Protein AF-E2BM91-F1 (afdb_monomer_lite)

Structure (mmCIF, N/CA/C/O backbone):
data_AF-E2BM91-F1
#
_entry.id   AF-E2BM91-F1
#
loop_
_atom_site.group_PDB
_atom_site.id
_atom_site.type_symbol
_atom_site.label_atom_id
_atom_site.label_alt_id
_atom_site.label_comp_id
_atom_site.label_asym_id
_atom_site.label_entity_id
_atom_site.label_seq_id
_atom_site.pdbx_PDB_ins_code
_atom_site.Cartn_x
_atom_site.Cartn_y
_atom_site.Cartn_z
_atom_site.occupancy
_atom_site.B_iso_or_equiv
_atom_site.auth_seq_id
_atom_site.auth_comp_id
_atom_site.auth_asym_id
_atom_site.auth_atom_id
_atom_site.pdbx_PDB_model_num
ATOM 1 N N . MET A 1 1 ? -5.664 12.773 -0.212 1.00 56.84 1 MET A N 1
ATOM 2 C CA . MET A 1 1 ? -4.993 11.962 0.830 1.00 56.84 1 MET A CA 1
ATOM 3 C C . MET A 1 1 ? -4.158 12.876 1.721 1.00 56.84 1 MET A C 1
ATOM 5 O O . MET A 1 1 ? -3.410 13.670 1.165 1.00 56.84 1 MET A O 1
ATOM 9 N N . LEU A 1 2 ? -4.306 12.805 3.053 1.00 63.72 2 LEU A N 1
ATOM 10 C CA . LEU A 1 2 ? -3.691 13.756 4.006 1.00 63.72 2 LEU A CA 1
ATOM 11 C C . LEU A 1 2 ? -2.263 13.369 4.455 1.00 63.72 2 LEU A C 1
ATOM 13 O O . LEU A 1 2 ? -1.564 14.173 5.066 1.00 63.72 2 LEU A O 1
ATOM 17 N N . GLU A 1 3 ? -1.799 12.149 4.163 1.00 72.06 3 GLU A N 1
ATOM 18 C CA . GLU A 1 3 ? -0.443 11.718 4.521 1.00 72.06 3 GLU A CA 1
ATOM 19 C C . GLU A 1 3 ? 0.613 12.423 3.664 1.00 72.06 3 GLU A C 1
ATOM 21 O O . GLU A 1 3 ? 0.646 12.302 2.439 1.00 72.06 3 GLU A O 1
ATOM 26 N N . THR A 1 4 ? 1.529 13.134 4.321 1.00 71.81 4 THR A N 1
ATOM 27 C CA . THR A 1 4 ? 2.629 13.845 3.653 1.00 71.81 4 THR A CA 1
ATOM 28 C C . THR A 1 4 ? 3.838 12.952 3.379 1.00 71.81 4 THR A C 1
ATOM 30 O O . THR A 1 4 ? 4.650 13.277 2.509 1.00 71.81 4 THR A O 1
ATOM 33 N N . ARG A 1 5 ? 3.944 11.817 4.085 1.00 75.38 5 ARG A N 1
ATOM 34 C CA . ARG A 1 5 ? 5.070 10.874 4.042 1.00 75.38 5 ARG A CA 1
ATOM 35 C C . ARG A 1 5 ? 4.839 9.757 3.021 1.00 75.38 5 ARG A C 1
ATOM 37 O O . ARG A 1 5 ? 3.710 9.417 2.695 1.00 75.38 5 ARG A O 1
ATOM 44 N N . ALA A 1 6 ? 5.923 9.156 2.536 1.00 76.25 6 ALA A N 1
ATOM 45 C CA . ALA A 1 6 ? 5.893 8.118 1.504 1.00 76.25 6 ALA A CA 1
ATOM 46 C C . ALA A 1 6 ? 5.775 6.689 2.073 1.00 76.25 6 ALA A C 1
ATOM 48 O O . ALA A 1 6 ? 6.494 5.795 1.645 1.00 76.25 6 ALA A O 1
ATOM 49 N N . GLY A 1 7 ? 4.964 6.491 3.117 1.00 71.31 7 GLY A N 1
ATOM 50 C CA . GLY A 1 7 ? 4.789 5.184 3.764 1.00 71.31 7 GLY A CA 1
ATOM 51 C C . GLY A 1 7 ? 6.010 4.627 4.519 1.00 71.31 7 GLY A C 1
ATOM 52 O O . GLY A 1 7 ? 5.940 3.548 5.094 1.00 71.31 7 GLY A O 1
ATOM 53 N N . SER A 1 8 ? 7.125 5.359 4.580 1.00 73.38 8 SER A N 1
ATOM 54 C CA . SER A 1 8 ? 8.339 4.951 5.307 1.00 73.38 8 SER A CA 1
ATOM 55 C C . SER A 1 8 ? 8.289 5.210 6.817 1.00 73.38 8 SER A C 1
ATOM 57 O O . SER A 1 8 ? 9.104 4.673 7.563 1.00 73.38 8 SER A O 1
ATOM 59 N N . HIS A 1 9 ? 7.354 6.040 7.276 1.00 78.06 9 HIS A N 1
ATOM 60 C CA . HIS A 1 9 ? 7.147 6.342 8.687 1.00 78.06 9 HIS A CA 1
ATOM 61 C C . HIS A 1 9 ? 5.659 6.425 8.988 1.00 78.06 9 HIS A C 1
ATOM 63 O O . HIS A 1 9 ? 4.890 6.907 8.154 1.00 78.06 9 HIS A O 1
ATOM 69 N N . MET A 1 10 ? 5.288 6.047 10.210 1.00 81.25 10 MET A N 1
ATOM 70 C CA . MET A 1 10 ? 3.925 6.207 10.699 1.00 81.25 10 MET A CA 1
ATOM 71 C C . MET A 1 10 ? 3.500 7.690 10.641 1.00 81.25 10 MET A C 1
ATOM 73 O O . MET A 1 10 ? 4.335 8.573 10.908 1.00 81.25 10 MET A O 1
ATOM 77 N N . PRO A 1 11 ? 2.237 7.989 10.282 1.00 83.06 11 PRO A N 1
ATOM 78 C CA . PRO A 1 11 ? 1.682 9.333 10.408 1.00 83.06 11 PRO A CA 1
ATOM 79 C C . PRO A 1 11 ? 1.698 9.809 11.867 1.00 83.06 11 PRO A C 1
ATOM 81 O O . PRO A 1 11 ? 1.703 8.998 12.794 1.00 83.06 11 PRO A O 1
ATOM 84 N N . THR A 1 12 ? 1.721 11.126 12.083 1.00 86.69 12 THR A N 1
ATOM 85 C CA . THR A 1 12 ? 1.626 11.683 13.442 1.00 86.69 12 THR A CA 1
ATOM 86 C C . THR A 1 12 ? 0.219 11.495 14.006 1.00 86.69 12 THR A C 1
ATOM 88 O O . THR A 1 12 ? -0.729 11.240 13.259 1.00 86.69 12 THR A O 1
ATOM 91 N N . ARG A 1 13 ? 0.061 11.633 15.328 1.00 87.00 13 ARG A N 1
ATOM 92 C CA . ARG A 1 13 ? -1.247 11.490 15.988 1.00 87.00 13 ARG A CA 1
ATOM 93 C C . ARG A 1 13 ? -2.271 12.495 15.458 1.00 87.00 13 ARG A C 1
ATOM 95 O O . ARG A 1 13 ? -3.439 12.150 15.325 1.00 87.00 13 ARG A O 1
ATOM 102 N N . GLU A 1 14 ? -1.834 13.698 15.104 1.00 88.44 14 GLU A N 1
ATOM 103 C CA . GLU A 1 14 ? -2.679 14.749 14.535 1.00 88.44 14 GLU A CA 1
ATOM 104 C C . GLU A 1 14 ? -3.201 14.345 13.154 1.00 88.44 14 GLU A C 1
ATOM 106 O O . GLU A 1 14 ? -4.401 14.440 12.906 1.00 88.44 14 GLU A O 1
ATOM 111 N N . ILE 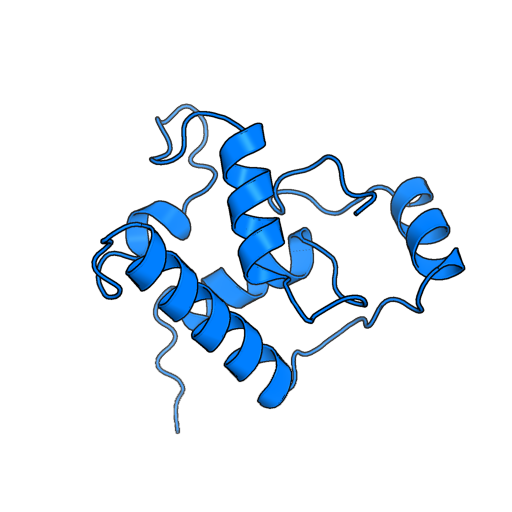A 1 15 ? -2.328 13.818 12.284 1.00 86.00 15 ILE A N 1
ATOM 112 C CA . ILE A 1 15 ? -2.725 13.315 10.959 1.00 86.00 15 ILE A CA 1
ATOM 113 C C . ILE A 1 15 ? -3.673 12.122 11.111 1.00 86.00 15 ILE A C 1
ATOM 115 O O . ILE A 1 15 ? -4.686 12.063 10.423 1.00 86.00 15 ILE A O 1
ATOM 119 N N . ILE A 1 16 ? -3.387 11.195 12.032 1.00 86.88 16 ILE A N 1
ATOM 120 C CA . ILE A 1 16 ? -4.268 10.054 12.332 1.00 86.88 16 ILE A CA 1
ATOM 121 C C . ILE A 1 16 ? -5.658 10.547 12.740 1.00 86.88 16 ILE A C 1
ATOM 123 O O . ILE A 1 16 ? -6.647 10.081 12.185 1.00 86.88 16 ILE A O 1
ATOM 127 N N . LYS A 1 17 ? -5.737 11.530 13.645 1.00 88.44 17 LYS A N 1
ATOM 128 C CA . LYS A 1 17 ? -7.009 12.106 14.096 1.00 88.44 17 LYS A CA 1
ATOM 129 C C . LYS A 1 17 ? -7.781 12.762 12.948 1.00 88.44 17 LYS A C 1
ATOM 131 O O . LYS A 1 17 ? -8.987 12.574 12.850 1.00 88.44 17 LYS A O 1
ATOM 136 N N . GLN A 1 18 ? -7.102 13.500 12.069 1.00 87.81 18 GLN A N 1
ATOM 137 C CA . GLN A 1 18 ? -7.725 14.095 10.879 1.00 87.81 18 GLN A CA 1
ATOM 138 C C . GLN A 1 18 ? -8.223 13.033 9.889 1.00 87.81 18 GLN A C 1
ATOM 140 O O . GLN A 1 18 ? -9.281 13.199 9.293 1.00 87.81 18 GLN A O 1
ATOM 145 N N . PHE A 1 19 ? -7.494 11.927 9.726 1.00 84.94 19 PHE A N 1
ATOM 146 C CA . PHE A 1 19 ? -7.959 10.797 8.922 1.00 84.94 19 PHE A CA 1
ATOM 147 C C . PHE A 1 19 ? -9.197 10.139 9.524 1.00 84.94 19 PHE A C 1
ATOM 149 O O . PHE A 1 19 ? -10.168 9.925 8.806 1.00 84.94 19 PHE A O 1
ATOM 156 N N . GLU A 1 20 ? -9.176 9.859 10.830 1.00 88.62 20 GLU A N 1
ATOM 157 C CA . GLU A 1 20 ? -10.286 9.216 11.542 1.00 88.62 20 GLU A CA 1
ATOM 158 C C . GLU A 1 20 ? -11.571 10.069 11.526 1.00 88.62 20 GLU A C 1
ATOM 160 O O . GLU A 1 20 ? -12.660 9.512 11.630 1.00 88.62 20 GLU A O 1
ATOM 165 N N . GLN A 1 21 ? -11.474 11.391 11.320 1.00 90.00 21 GLN A N 1
ATOM 166 C CA . GLN A 1 21 ? -12.634 12.267 11.081 1.00 90.00 21 GLN A CA 1
ATOM 167 C C . GLN A 1 21 ? -13.305 12.051 9.716 1.00 90.00 21 GLN A C 1
ATOM 169 O O . GLN A 1 21 ? -14.477 12.381 9.562 1.00 90.00 21 GLN A O 1
ATOM 174 N N . ILE A 1 22 ? -12.575 11.533 8.725 1.00 88.44 22 ILE A N 1
ATOM 175 C CA . ILE A 1 22 ? -13.081 11.285 7.367 1.00 88.44 22 ILE A CA 1
ATOM 176 C C . ILE A 1 22 ? -13.516 9.826 7.228 1.00 88.44 22 ILE A C 1
ATOM 178 O O . ILE A 1 22 ? -14.586 9.537 6.700 1.00 88.44 22 ILE A O 1
ATOM 182 N N . VAL A 1 23 ? -12.669 8.900 7.682 1.00 87.56 23 VAL A N 1
ATOM 183 C CA . VAL A 1 23 ? -12.900 7.459 7.597 1.00 87.56 23 VAL A CA 1
ATOM 184 C C . VAL A 1 23 ? -12.268 6.756 8.802 1.00 87.56 23 VAL A C 1
ATOM 186 O O . VAL A 1 23 ? -11.100 7.009 9.108 1.00 87.56 23 VAL A O 1
ATOM 189 N N . PRO A 1 24 ? -12.981 5.840 9.484 1.00 89.75 24 PRO A N 1
ATOM 190 C CA . PRO A 1 24 ? -12.397 5.072 10.577 1.00 89.75 24 PRO A CA 1
ATOM 191 C C . PRO A 1 24 ? -11.196 4.258 10.089 1.00 89.75 24 PRO A C 1
ATOM 193 O O . PRO A 1 24 ? -11.331 3.411 9.204 1.00 89.75 24 PRO A O 1
ATOM 196 N N . LEU A 1 25 ? -10.015 4.499 10.662 1.00 89.56 25 LEU A N 1
ATOM 197 C CA . LEU A 1 25 ? -8.806 3.781 10.267 1.00 89.56 25 LEU A CA 1
ATOM 198 C C . LEU A 1 25 ? -8.859 2.325 10.731 1.00 89.56 25 LEU A C 1
ATOM 200 O O . LEU A 1 25 ? -8.997 2.034 11.923 1.00 89.56 25 LEU A O 1
ATOM 204 N N . LYS A 1 26 ? -8.659 1.398 9.793 1.00 89.12 26 LYS A N 1
ATOM 205 C CA . LYS A 1 26 ? -8.574 -0.030 10.090 1.00 89.12 26 LYS A CA 1
ATOM 206 C C . LYS A 1 26 ? -7.180 -0.357 10.621 1.00 89.12 26 LYS A C 1
ATOM 208 O O . LYS A 1 26 ? -6.168 -0.234 9.923 1.00 89.12 26 LYS A O 1
ATOM 213 N N . LYS A 1 27 ? -7.131 -0.786 11.880 1.00 85.75 27 LYS A N 1
ATOM 214 C CA . LYS A 1 27 ? -5.915 -1.225 12.580 1.00 85.75 27 LYS A CA 1
ATOM 215 C C . LYS A 1 27 ? -5.827 -2.754 12.531 1.00 85.75 27 LYS A C 1
ATOM 217 O O . LYS A 1 27 ? -6.843 -3.43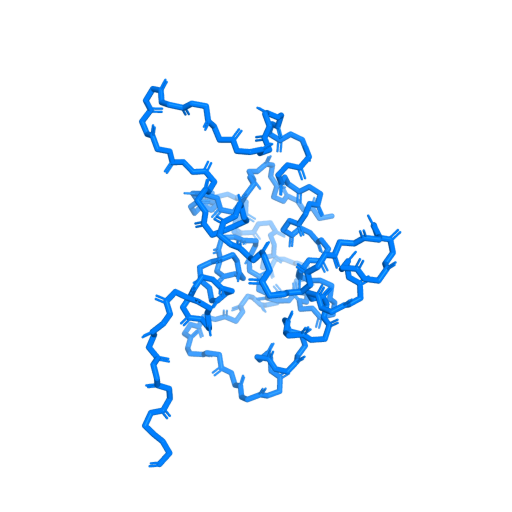2 12.421 1.00 85.75 27 LYS A O 1
ATOM 222 N N . GLY A 1 28 ? -4.614 -3.296 12.608 1.00 86.00 28 GLY A N 1
ATOM 223 C CA . GLY A 1 28 ? -4.391 -4.746 12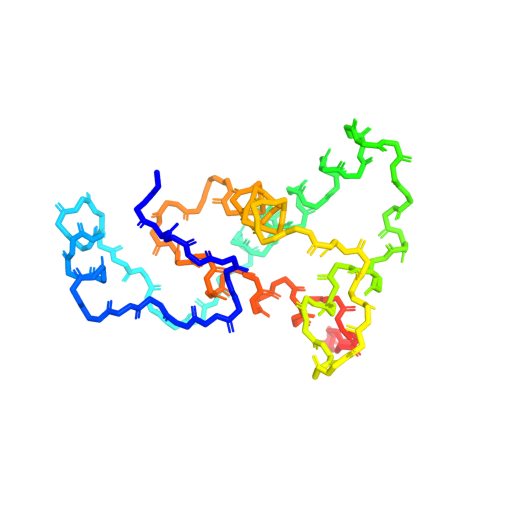.637 1.00 86.00 28 GLY A CA 1
ATOM 224 C C . GLY A 1 28 ? -4.275 -5.405 11.260 1.00 86.00 28 GLY A C 1
ATOM 225 O O . GLY A 1 28 ? -3.917 -4.751 10.277 1.00 86.00 28 GLY A O 1
ATOM 226 N N . VAL A 1 29 ? -4.528 -6.716 11.229 1.00 89.56 29 VAL A N 1
ATOM 227 C CA . VAL A 1 29 ? -4.204 -7.634 10.123 1.00 89.56 29 VAL A CA 1
ATOM 228 C C . VAL A 1 29 ? -4.909 -7.239 8.820 1.00 89.56 29 VAL A C 1
ATOM 230 O O . VAL A 1 29 ? -6.017 -6.700 8.839 1.00 89.56 29 VAL A O 1
ATOM 233 N N . TYR A 1 30 ? -4.232 -7.468 7.696 1.00 93.19 30 TYR A N 1
ATOM 234 C CA . TYR A 1 30 ? -4.786 -7.320 6.351 1.00 93.19 30 TYR A CA 1
ATOM 235 C C . TYR A 1 30 ? -5.582 -8.569 5.983 1.00 93.19 30 TYR A C 1
ATOM 237 O O . TYR A 1 30 ? -5.102 -9.681 6.203 1.00 93.19 30 TYR A O 1
ATOM 245 N N . SER A 1 31 ? -6.790 -8.385 5.456 1.00 94.00 31 SER A N 1
ATOM 246 C CA . SER A 1 31 ? -7.559 -9.498 4.903 1.00 94.00 31 SER A CA 1
ATOM 247 C C . SER A 1 31 ? -7.009 -9.924 3.541 1.00 94.00 31 SER A C 1
ATOM 249 O O . SER A 1 31 ? -6.229 -9.200 2.916 1.00 94.00 31 SER A O 1
ATOM 251 N N . VAL A 1 32 ? -7.428 -11.102 3.080 1.00 94.38 32 VAL A N 1
ATOM 252 C CA . VAL A 1 32 ? -7.041 -11.633 1.766 1.00 94.38 32 VAL A CA 1
ATOM 253 C C . VAL A 1 32 ? -7.467 -10.673 0.654 1.00 94.38 32 VAL A C 1
ATOM 255 O O . VAL A 1 32 ? -6.694 -10.402 -0.256 1.00 94.38 32 VAL A O 1
ATOM 258 N N . GLU A 1 33 ? -8.645 -10.065 0.775 1.00 95.81 33 GLU A N 1
ATOM 259 C CA . GLU A 1 33 ? -9.161 -9.099 -0.197 1.00 95.81 33 GLU A CA 1
ATOM 260 C C . GLU A 1 33 ? -8.297 -7.829 -0.245 1.00 95.81 33 GLU A C 1
ATOM 262 O O . GLU A 1 33 ? -8.041 -7.286 -1.319 1.00 95.81 33 GLU A O 1
ATOM 267 N N . GLU A 1 34 ? -7.808 -7.354 0.908 1.00 96.00 34 GLU A N 1
ATOM 268 C CA . GLU A 1 34 ? -6.901 -6.201 0.958 1.00 96.00 34 GLU A CA 1
ATOM 269 C C . GLU A 1 34 ? -5.547 -6.527 0.311 1.00 96.00 34 GLU A C 1
ATOM 271 O O . GLU A 1 34 ? -4.979 -5.687 -0.391 1.00 96.00 34 GLU A O 1
ATOM 276 N N . ASP A 1 35 ? -5.043 -7.748 0.497 1.00 95.88 35 ASP A N 1
ATOM 277 C CA . ASP A 1 35 ? -3.826 -8.207 -0.174 1.00 95.88 35 ASP A CA 1
ATOM 278 C C . ASP A 1 35 ? -4.012 -8.296 -1.687 1.00 95.88 35 ASP A C 1
ATOM 280 O O . ASP A 1 35 ? -3.156 -7.833 -2.443 1.00 95.88 35 ASP A O 1
ATOM 284 N N . GLU A 1 36 ? -5.140 -8.844 -2.139 1.00 96.38 36 GLU A N 1
ATOM 285 C CA . GLU A 1 36 ? -5.484 -8.918 -3.557 1.00 96.38 36 GLU A CA 1
ATOM 286 C C . GLU A 1 36 ? -5.558 -7.531 -4.197 1.00 96.38 36 GLU A C 1
ATOM 288 O O . GLU A 1 36 ? -5.097 -7.360 -5.329 1.00 96.38 36 GLU A O 1
ATOM 293 N N . ILE A 1 37 ? -6.074 -6.526 -3.480 1.00 97.62 37 ILE A N 1
ATOM 294 C CA . ILE A 1 37 ? -6.066 -5.130 -3.936 1.00 97.62 37 ILE A CA 1
ATOM 295 C C . ILE A 1 37 ? -4.627 -4.628 -4.104 1.00 97.62 37 ILE A C 1
ATOM 297 O O . ILE A 1 37 ? -4.288 -4.109 -5.169 1.00 97.62 37 ILE A O 1
ATOM 301 N N . ILE A 1 38 ? -3.748 -4.832 -3.116 1.00 96.56 38 ILE A N 1
ATOM 302 C CA . ILE A 1 38 ? -2.337 -4.409 -3.205 1.00 96.56 38 ILE A CA 1
ATOM 303 C C . ILE A 1 38 ? -1.628 -5.101 -4.377 1.00 96.56 38 ILE A C 1
ATOM 305 O O . ILE A 1 38 ? -0.902 -4.453 -5.135 1.00 96.56 38 ILE A O 1
ATOM 309 N N . VAL A 1 39 ? -1.844 -6.407 -4.556 1.00 96.25 39 VAL A N 1
ATOM 310 C CA . VAL A 1 39 ? -1.263 -7.184 -5.662 1.00 96.25 39 VAL A CA 1
ATOM 311 C C . VAL A 1 39 ? -1.775 -6.676 -7.008 1.00 96.25 39 VAL A C 1
ATOM 313 O O . VAL A 1 39 ? -0.981 -6.447 -7.920 1.00 96.25 39 VAL A O 1
ATOM 316 N N . ARG A 1 40 ? -3.085 -6.443 -7.136 1.00 97.56 40 ARG A N 1
ATOM 317 C CA . ARG A 1 40 ? -3.701 -5.891 -8.351 1.00 97.56 40 ARG A CA 1
ATOM 318 C C . ARG A 1 40 ? -3.147 -4.506 -8.678 1.00 97.56 40 ARG A C 1
ATOM 320 O O . ARG A 1 40 ? -2.827 -4.238 -9.836 1.00 97.56 40 ARG A O 1
ATOM 327 N N . ASN A 1 41 ? -2.986 -3.651 -7.673 1.00 97.62 41 ASN A N 1
ATOM 328 C CA . ASN A 1 41 ? -2.432 -2.312 -7.846 1.00 97.62 41 ASN A CA 1
ATOM 329 C C . ASN A 1 41 ? -0.956 -2.361 -8.261 1.00 97.62 41 ASN A C 1
ATOM 331 O O . ASN A 1 41 ? -0.564 -1.619 -9.157 1.00 97.62 41 ASN A O 1
ATOM 335 N N . TRP A 1 42 ? -0.147 -3.268 -7.703 1.00 96.19 42 TRP A N 1
ATOM 336 C CA . TRP A 1 42 ? 1.229 -3.486 -8.171 1.00 96.19 42 TRP A CA 1
ATOM 337 C C . TRP A 1 42 ? 1.274 -3.907 -9.645 1.00 96.19 42 TRP A C 1
ATOM 339 O O . TRP A 1 42 ? 1.960 -3.273 -10.441 1.00 96.19 42 TRP A O 1
ATOM 349 N N . LYS A 1 43 ? 0.472 -4.903 -10.040 1.00 96.19 43 LYS A N 1
ATOM 350 C CA . LYS A 1 43 ? 0.377 -5.356 -11.439 1.00 96.19 43 LYS A CA 1
ATOM 351 C C . LYS A 1 43 ? -0.016 -4.230 -12.388 1.00 96.19 43 LYS A C 1
ATOM 353 O O . LYS A 1 43 ? 0.592 -4.048 -13.441 1.00 96.19 43 LYS A O 1
ATOM 358 N N . LYS A 1 44 ? -1.012 -3.433 -11.994 1.00 97.44 44 LYS A N 1
ATOM 359 C CA . LYS A 1 44 ? -1.467 -2.275 -12.768 1.00 97.44 44 LYS A CA 1
ATOM 360 C C . LYS A 1 44 ? -0.377 -1.210 -12.883 1.00 97.44 44 LYS A C 1
ATOM 362 O O . LYS A 1 44 ? -0.188 -0.670 -13.967 1.00 97.44 44 LYS A O 1
ATOM 367 N N . PHE A 1 45 ? 0.350 -0.930 -11.801 1.00 95.75 45 PHE A N 1
ATOM 368 C CA . PHE A 1 45 ? 1.503 -0.033 -11.827 1.00 95.75 45 PHE A CA 1
ATOM 369 C C . PHE A 1 45 ? 2.550 -0.532 -12.830 1.00 95.75 45 PHE A C 1
ATOM 371 O O . PHE A 1 45 ? 2.986 0.230 -13.690 1.00 95.75 45 PHE A O 1
ATOM 378 N N . CYS A 1 46 ? 2.894 -1.820 -12.781 1.00 95.31 46 CYS A N 1
ATOM 379 C CA . CYS A 1 46 ? 3.856 -2.411 -13.703 1.00 95.31 46 CYS A CA 1
ATOM 380 C C . CYS A 1 46 ? 3.431 -2.270 -15.165 1.00 95.31 46 CYS A C 1
ATOM 382 O O . CYS A 1 46 ? 4.208 -1.791 -15.985 1.00 95.31 46 CYS A O 1
ATOM 384 N N . MET A 1 47 ? 2.174 -2.590 -15.471 1.00 96.81 47 MET A N 1
ATOM 385 C CA . MET A 1 47 ? 1.613 -2.439 -16.812 1.00 96.81 47 MET A CA 1
ATOM 386 C C . MET A 1 47 ? 1.671 -0.985 -17.307 1.00 96.81 47 MET A C 1
ATOM 388 O O . MET A 1 47 ? 2.113 -0.734 -18.424 1.00 96.81 47 MET A O 1
ATOM 392 N N . LEU A 1 48 ? 1.258 -0.017 -16.481 1.00 96.62 48 LEU A N 1
ATOM 393 C CA . LEU A 1 48 ? 1.221 1.400 -16.868 1.00 96.62 48 LEU A CA 1
A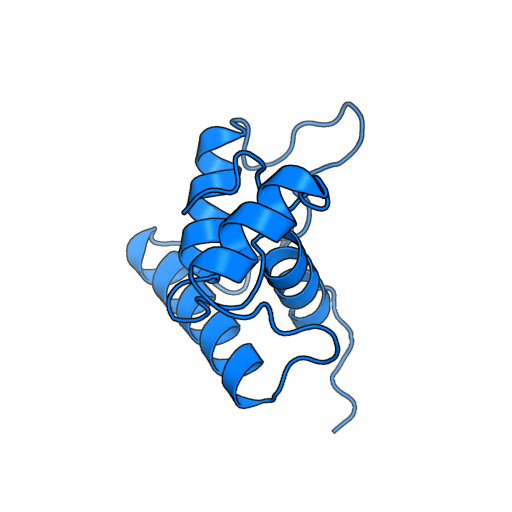TOM 394 C C . LEU A 1 48 ? 2.612 2.006 -17.079 1.00 96.62 48 LEU A C 1
ATOM 396 O O . LEU A 1 48 ? 2.764 2.925 -17.880 1.00 96.62 48 LEU A O 1
ATOM 400 N N . HIS A 1 49 ? 3.616 1.509 -16.359 1.00 92.81 49 HIS A N 1
ATOM 401 C CA . HIS A 1 49 ? 4.986 2.012 -16.425 1.00 92.81 49 HIS A CA 1
ATOM 402 C C . HIS A 1 49 ? 5.917 1.136 -17.276 1.00 92.81 49 HIS A C 1
ATOM 404 O O . HIS A 1 49 ? 7.126 1.365 -17.259 1.00 92.81 49 HIS A O 1
ATOM 410 N N . ASN A 1 50 ? 5.373 0.155 -18.013 1.00 94.75 50 ASN A N 1
ATOM 411 C CA . ASN A 1 50 ? 6.132 -0.840 -18.780 1.00 94.75 50 ASN A CA 1
ATOM 412 C C . ASN A 1 50 ? 7.271 -1.469 -17.952 1.00 94.75 50 ASN A C 1
ATOM 414 O O . ASN A 1 50 ? 8.426 -1.538 -18.372 1.00 94.75 50 ASN A O 1
ATOM 418 N N . TRP A 1 51 ? 6.940 -1.848 -16.720 1.00 92.56 51 TRP A N 1
ATOM 419 C CA . TRP A 1 51 ? 7.871 -2.381 -15.739 1.00 92.56 51 TRP A CA 1
ATOM 420 C C . TRP A 1 51 ? 7.688 -3.890 -15.591 1.00 92.56 51 TRP A C 1
ATOM 422 O O . TRP A 1 51 ? 6.564 -4.386 -15.547 1.00 92.56 51 TRP A O 1
ATOM 432 N N . ASP A 1 52 ? 8.791 -4.619 -15.450 1.00 92.06 52 ASP A N 1
ATOM 433 C CA . ASP A 1 52 ? 8.770 -6.053 -15.161 1.00 92.06 52 ASP A CA 1
ATOM 434 C C . ASP A 1 52 ? 8.269 -6.313 -13.728 1.00 92.06 52 ASP A C 1
ATOM 436 O O . ASP A 1 52 ? 8.930 -5.959 -12.747 1.00 92.06 52 ASP A O 1
ATOM 440 N N . GLU A 1 53 ? 7.106 -6.959 -13.602 1.00 90.31 53 GLU A N 1
ATOM 441 C CA . GLU A 1 53 ? 6.468 -7.300 -12.321 1.00 90.31 53 GLU A CA 1
ATOM 442 C C . GLU A 1 53 ? 7.389 -8.111 -11.394 1.00 90.31 53 GLU A C 1
ATOM 444 O O . GLU A 1 53 ? 7.332 -7.971 -10.166 1.00 90.31 53 GLU A O 1
ATOM 449 N N . THR A 1 54 ? 8.272 -8.938 -11.964 1.00 88.62 54 THR A N 1
ATOM 450 C CA . THR A 1 54 ? 9.212 -9.760 -11.194 1.00 88.62 54 THR A CA 1
ATOM 451 C C . THR A 1 54 ? 10.339 -8.915 -10.592 1.00 88.62 54 THR A C 1
ATOM 453 O O . THR A 1 54 ? 10.850 -9.222 -9.506 1.00 88.62 54 THR A O 1
ATOM 456 N N . ASN A 1 55 ? 10.660 -7.777 -11.217 1.00 88.38 55 ASN A N 1
ATOM 457 C CA . ASN A 1 55 ? 11.666 -6.826 -10.761 1.00 88.38 55 ASN A CA 1
ATOM 458 C C . ASN A 1 55 ? 11.112 -5.868 -9.693 1.00 88.38 55 ASN A C 1
ATOM 460 O O . ASN A 1 55 ? 11.082 -4.646 -9.838 1.00 88.38 55 ASN A O 1
ATOM 464 N N . ARG A 1 56 ? 10.676 -6.438 -8.571 1.00 88.19 56 ARG A N 1
ATOM 465 C CA . ARG A 1 56 ? 10.090 -5.705 -7.437 1.00 88.19 56 ARG A CA 1
ATOM 466 C C . ARG A 1 56 ? 11.110 -5.152 -6.443 1.00 88.19 56 ARG A C 1
ATOM 468 O O . ARG A 1 56 ? 10.794 -4.227 -5.697 1.00 88.19 56 ARG A O 1
ATOM 475 N N . LYS A 1 57 ? 12.343 -5.682 -6.430 1.00 85.62 57 LYS A N 1
ATOM 476 C CA . LYS A 1 57 ? 13.416 -5.283 -5.489 1.00 85.62 57 LYS A CA 1
ATOM 477 C C . LYS A 1 57 ? 13.582 -3.759 -5.372 1.00 85.62 57 LYS A C 1
ATOM 479 O O . LYS A 1 57 ? 13.729 -3.282 -4.245 1.00 85.62 57 LYS A O 1
ATOM 484 N N . PRO A 1 58 ? 13.482 -2.977 -6.467 1.00 85.38 58 PRO A N 1
ATOM 485 C CA . PRO A 1 58 ? 13.593 -1.526 -6.399 1.00 85.38 58 PRO A CA 1
ATOM 486 C C . PRO A 1 58 ? 12.557 -0.817 -5.529 1.00 85.38 58 PRO A C 1
ATOM 488 O O . PRO A 1 58 ? 12.859 0.233 -4.959 1.00 85.38 58 PRO A O 1
ATOM 491 N N . PHE A 1 59 ? 11.372 -1.409 -5.398 1.00 88.31 59 PHE A N 1
ATOM 492 C CA . PHE A 1 59 ? 10.228 -0.852 -4.683 1.00 88.31 59 PHE A CA 1
ATOM 493 C C . PHE A 1 59 ? 10.100 -1.390 -3.257 1.00 88.31 59 PHE A C 1
ATOM 495 O O . PHE A 1 59 ? 9.408 -0.787 -2.445 1.00 88.31 59 PHE A O 1
ATOM 502 N N . LEU A 1 60 ? 10.796 -2.481 -2.916 1.00 87.12 60 LEU A N 1
ATOM 503 C CA . LEU A 1 60 ? 10.830 -3.017 -1.548 1.00 87.12 60 LEU A CA 1
ATOM 504 C C . LEU A 1 60 ? 11.744 -2.201 -0.623 1.00 87.12 60 LEU A C 1
ATOM 506 O O . LEU A 1 60 ? 11.566 -2.192 0.595 1.00 87.12 60 LEU A O 1
ATOM 510 N N . GLN A 1 61 ? 12.711 -1.479 -1.194 1.00 77.19 61 GLN A N 1
ATOM 511 C CA . GLN A 1 61 ? 13.738 -0.752 -0.450 1.00 77.19 61 GLN A CA 1
ATOM 512 C C . GLN A 1 61 ? 13.634 0.764 -0.666 1.00 77.19 61 GLN A C 1
ATOM 514 O O . GLN A 1 61 ? 14.479 1.394 -1.301 1.00 77.19 61 GLN A O 1
ATOM 519 N N . MET A 1 62 ? 12.614 1.387 -0.071 1.00 69.50 62 MET A N 1
ATOM 520 C CA . MET A 1 62 ? 12.467 2.850 -0.052 1.00 69.50 62 MET A CA 1
ATOM 521 C C . MET A 1 62 ? 13.432 3.583 0.892 1.00 69.50 62 MET A C 1
ATOM 523 O O . MET A 1 62 ? 13.422 4.817 0.930 1.00 69.50 62 MET A O 1
ATOM 527 N N . ARG A 1 63 ? 14.259 2.865 1.664 1.00 62.94 63 ARG A N 1
ATOM 528 C CA . ARG A 1 63 ? 15.300 3.433 2.533 1.00 62.94 63 ARG A CA 1
ATOM 529 C C . ARG A 1 63 ? 16.444 2.437 2.716 1.00 62.94 63 ARG A C 1
ATOM 531 O O . ARG A 1 63 ? 16.222 1.345 3.223 1.00 62.94 63 ARG A O 1
ATOM 538 N N . ILE A 1 64 ? 17.669 2.857 2.413 1.00 54.41 64 ILE A N 1
ATOM 539 C CA . ILE A 1 64 ? 18.890 2.161 2.835 1.00 54.41 64 ILE A CA 1
ATOM 540 C C . ILE A 1 64 ? 19.866 3.216 3.368 1.00 54.41 64 ILE A C 1
ATOM 542 O O . ILE A 1 64 ? 20.789 3.593 2.665 1.00 54.41 64 ILE A O 1
ATOM 546 N N . GLY A 1 65 ? 19.659 3.752 4.576 1.00 59.34 65 GLY A N 1
ATOM 547 C CA . GLY A 1 65 ? 20.581 4.744 5.169 1.00 59.34 65 GLY A CA 1
ATOM 548 C C . GLY A 1 65 ? 21.010 5.851 4.184 1.00 59.34 65 GLY A C 1
ATOM 549 O O . GLY A 1 65 ? 20.151 6.522 3.619 1.00 59.34 65 GLY A O 1
ATOM 550 N N . ASN A 1 66 ? 22.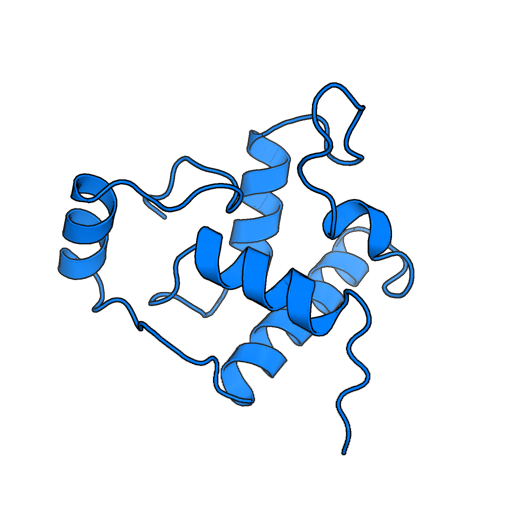322 5.970 3.935 1.00 53.38 66 ASN A N 1
ATOM 551 C CA . ASN A 1 66 ? 22.930 6.913 2.978 1.00 53.38 66 ASN A CA 1
ATOM 552 C C . ASN A 1 66 ? 23.011 6.401 1.520 1.00 53.38 66 ASN A C 1
ATOM 554 O O . ASN A 1 66 ? 23.627 7.051 0.679 1.00 53.38 66 ASN A O 1
ATOM 558 N N . LYS A 1 67 ? 22.449 5.233 1.189 1.00 55.38 67 LYS A N 1
ATOM 559 C CA . LYS A 1 67 ? 22.501 4.667 -0.168 1.00 55.38 67 LYS A CA 1
ATOM 560 C C . LYS A 1 67 ? 21.350 5.164 -1.043 1.00 55.38 67 LYS A C 1
ATOM 562 O O . LYS A 1 67 ? 20.221 5.367 -0.595 1.00 55.38 67 LYS A O 1
ATOM 567 N N . ILE A 1 68 ? 21.669 5.294 -2.328 1.00 54.53 68 ILE A N 1
ATOM 568 C CA . ILE A 1 68 ? 20.749 5.626 -3.414 1.00 54.53 68 ILE A CA 1
ATOM 569 C C . ILE A 1 68 ? 19.641 4.569 -3.456 1.00 54.53 68 ILE A C 1
ATOM 571 O O . ILE A 1 68 ? 19.877 3.398 -3.735 1.00 54.53 68 ILE A O 1
ATOM 575 N N . THR A 1 69 ? 18.417 4.987 -3.160 1.00 64.44 69 THR A N 1
ATOM 576 C CA . THR A 1 69 ? 17.208 4.208 -3.444 1.00 64.44 69 THR A CA 1
ATOM 577 C C . THR A 1 69 ? 16.873 4.328 -4.926 1.00 64.44 69 THR A C 1
ATOM 579 O O . THR A 1 69 ? 17.062 5.406 -5.493 1.00 64.44 69 THR A O 1
ATOM 582 N N . ASN A 1 70 ? 16.248 3.314 -5.517 1.00 67.12 70 ASN A N 1
ATOM 583 C CA . ASN A 1 70 ? 15.847 3.367 -6.927 1.00 67.12 70 ASN A CA 1
ATOM 584 C C . ASN A 1 70 ? 14.857 4.503 -7.240 1.00 67.12 70 ASN A C 1
ATOM 586 O O . ASN A 1 70 ? 14.925 5.104 -8.305 1.00 67.12 70 ASN A O 1
ATOM 590 N N . ILE A 1 71 ? 13.996 4.875 -6.285 1.00 77.06 71 ILE A N 1
ATOM 591 C CA . ILE A 1 71 ? 13.140 6.061 -6.405 1.00 77.06 71 ILE A CA 1
ATOM 592 C C . ILE A 1 71 ? 13.780 7.220 -5.641 1.00 77.06 71 ILE A C 1
ATOM 594 O O . ILE A 1 71 ? 13.668 7.313 -4.416 1.00 77.06 71 ILE A O 1
ATOM 598 N N . ARG A 1 72 ? 14.459 8.117 -6.358 1.00 73.00 72 ARG A N 1
ATOM 599 C CA . ARG A 1 72 ? 15.243 9.209 -5.757 1.00 73.00 72 ARG A CA 1
ATOM 600 C C . ARG A 1 72 ? 14.392 10.220 -4.980 1.00 73.00 72 ARG A C 1
ATOM 602 O O . ARG A 1 72 ? 14.803 10.663 -3.911 1.00 73.00 72 ARG A O 1
ATOM 609 N N . HIS A 1 73 ? 13.214 10.572 -5.491 1.00 81.56 73 HIS A N 1
ATOM 610 C CA . HIS A 1 73 ? 12.399 11.659 -4.945 1.00 81.56 73 HIS A CA 1
ATOM 611 C C . HIS A 1 73 ? 11.307 11.149 -4.001 1.00 81.56 73 HIS A C 1
ATOM 613 O O . HIS A 1 73 ? 10.550 10.238 -4.334 1.00 81.56 73 HIS A O 1
ATOM 619 N N . ILE A 1 74 ? 11.177 11.785 -2.832 1.00 80.69 74 ILE A N 1
ATOM 620 C CA . ILE A 1 74 ? 10.139 11.449 -1.844 1.00 80.69 74 ILE A CA 1
ATOM 621 C C . ILE A 1 74 ? 8.718 11.633 -2.397 1.00 80.69 74 ILE A C 1
ATOM 623 O O . ILE A 1 74 ? 7.822 10.873 -2.035 1.00 80.69 74 ILE A O 1
ATOM 627 N N . SER A 1 75 ? 8.517 12.593 -3.304 1.00 85.19 75 SER A N 1
ATOM 628 C CA . SER A 1 75 ? 7.247 12.807 -4.004 1.00 85.19 75 SER A CA 1
ATOM 629 C C . SER A 1 75 ? 6.852 11.595 -4.842 1.00 85.19 75 SER A C 1
ATOM 631 O O . SER A 1 75 ? 5.712 11.151 -4.758 1.00 85.19 75 SER A O 1
ATOM 633 N N . GLU A 1 76 ? 7.797 11.026 -5.588 1.00 86.94 76 GLU A N 1
ATOM 634 C CA . GLU A 1 76 ? 7.568 9.848 -6.428 1.00 86.94 76 GLU A CA 1
ATOM 635 C C . GLU A 1 76 ? 7.350 8.595 -5.582 1.00 86.94 76 GLU A C 1
ATOM 637 O O . GLU A 1 76 ? 6.440 7.817 -5.855 1.00 86.94 76 GLU A O 1
ATOM 642 N N . ARG A 1 77 ? 8.087 8.447 -4.470 1.00 86.69 77 ARG A N 1
ATOM 643 C CA . ARG A 1 77 ? 7.807 7.375 -3.500 1.00 86.69 77 ARG A CA 1
ATOM 644 C C . ARG A 1 77 ? 6.391 7.494 -2.951 1.00 86.69 77 ARG A C 1
ATOM 646 O O . ARG A 1 77 ? 5.678 6.502 -2.873 1.00 86.69 77 ARG A O 1
ATOM 653 N N . ARG A 1 78 ? 5.961 8.708 -2.596 1.00 88.31 78 ARG A N 1
ATOM 654 C CA . ARG A 1 78 ? 4.609 8.945 -2.085 1.00 88.31 78 ARG A CA 1
ATOM 655 C C . ARG A 1 78 ? 3.554 8.613 -3.134 1.00 88.31 78 ARG A C 1
ATOM 657 O O . ARG A 1 78 ? 2.618 7.903 -2.796 1.00 88.31 78 ARG A O 1
ATOM 664 N N . LYS A 1 79 ? 3.721 9.066 -4.381 1.00 91.50 79 LYS A N 1
ATOM 665 C CA . LYS A 1 79 ? 2.812 8.727 -5.488 1.00 91.50 79 LYS A CA 1
ATOM 666 C C . LYS A 1 79 ? 2.715 7.218 -5.693 1.00 91.50 79 LYS A C 1
ATOM 668 O O . LYS A 1 79 ? 1.615 6.706 -5.843 1.00 91.50 79 LYS A O 1
ATOM 673 N N . PHE A 1 80 ? 3.837 6.504 -5.626 1.00 92.44 80 PHE A N 1
ATOM 674 C CA . PHE A 1 80 ? 3.837 5.046 -5.706 1.00 92.44 80 PHE A CA 1
ATOM 675 C C . PHE A 1 80 ? 3.024 4.402 -4.575 1.00 92.44 80 PHE A C 1
ATOM 677 O O . PHE A 1 80 ? 2.150 3.585 -4.842 1.00 92.44 80 PHE A O 1
ATOM 684 N N . VAL A 1 81 ? 3.255 4.780 -3.312 1.00 92.56 81 VAL A N 1
ATOM 685 C CA . VAL A 1 81 ? 2.493 4.179 -2.202 1.00 92.56 81 VAL A CA 1
ATOM 686 C C . VAL A 1 81 ? 1.016 4.585 -2.260 1.00 92.56 81 VAL A C 1
ATOM 688 O O . VAL A 1 81 ? 0.153 3.776 -1.939 1.00 92.56 81 VAL A O 1
ATOM 691 N N . GLN A 1 82 ? 0.705 5.801 -2.718 1.00 93.75 82 GLN A N 1
ATOM 692 C CA . GLN A 1 82 ? -0.670 6.236 -2.991 1.00 93.75 82 GLN A CA 1
ATOM 693 C C . GLN A 1 82 ? -1.332 5.376 -4.065 1.00 93.75 82 GLN A C 1
ATOM 695 O O . GLN A 1 82 ? -2.485 4.996 -3.906 1.00 93.75 82 GLN A O 1
ATOM 700 N N . PHE A 1 83 ? -0.590 5.031 -5.117 1.00 95.56 83 PHE A N 1
ATOM 701 C CA . PHE A 1 83 ? -1.055 4.127 -6.159 1.00 95.56 83 PHE A CA 1
ATOM 702 C C . PHE A 1 83 ? -1.342 2.729 -5.596 1.00 95.56 83 PHE A C 1
ATOM 704 O O . PHE A 1 83 ? -2.385 2.151 -5.884 1.00 95.56 83 PHE A O 1
ATOM 711 N N . LEU A 1 84 ? -0.455 2.200 -4.746 1.00 95.19 84 LEU A N 1
ATOM 712 C CA . LEU A 1 84 ? -0.678 0.921 -4.063 1.00 95.19 84 LEU A CA 1
ATOM 713 C C . LEU A 1 84 ? -1.902 0.944 -3.142 1.00 95.19 84 LEU A C 1
ATOM 715 O O . LEU A 1 84 ? -2.619 -0.049 -3.063 1.00 95.19 84 LEU A O 1
ATOM 719 N N . ALA A 1 85 ? -2.130 2.060 -2.453 1.00 94.50 85 ALA A N 1
ATOM 720 C CA . ALA A 1 85 ? -3.236 2.247 -1.519 1.00 94.50 85 ALA A CA 1
ATOM 721 C C . ALA A 1 85 ? -4.569 2.590 -2.202 1.00 94.50 85 ALA A C 1
ATOM 723 O O . ALA A 1 85 ? -5.553 2.858 -1.508 1.00 94.50 85 ALA A O 1
ATOM 724 N N . ASN A 1 86 ? -4.621 2.610 -3.538 1.00 94.44 86 ASN A N 1
ATOM 725 C CA . ASN A 1 86 ? -5.875 2.820 -4.245 1.00 94.44 86 ASN A CA 1
ATOM 726 C C . ASN A 1 86 ? -6.887 1.742 -3.831 1.00 94.44 86 ASN A C 1
ATOM 728 O O . ASN A 1 86 ? -6.534 0.572 -3.714 1.00 94.44 86 ASN A O 1
ATOM 732 N N . ASP A 1 87 ? -8.129 2.151 -3.580 1.00 94.19 87 ASP A N 1
ATOM 733 C CA . ASP A 1 87 ? -9.205 1.288 -3.068 1.00 94.19 87 ASP A CA 1
ATOM 734 C C . ASP A 1 87 ? -9.006 0.767 -1.624 1.00 94.19 87 ASP A C 1
ATOM 736 O O . ASP A 1 87 ? -9.762 -0.085 -1.162 1.00 94.19 87 ASP A O 1
ATOM 740 N N . LEU A 1 88 ? -8.057 1.335 -0.863 1.00 93.62 88 LEU A N 1
ATOM 741 C CA . LEU A 1 88 ? -7.855 1.085 0.575 1.00 93.62 88 LEU A CA 1
ATOM 742 C C . LEU A 1 88 ? -7.986 2.382 1.403 1.00 93.62 88 LEU A C 1
ATOM 744 O O . LEU A 1 88 ? -7.027 2.814 2.049 1.00 93.62 88 LEU A O 1
ATOM 748 N N . PRO A 1 89 ? -9.164 3.040 1.414 1.00 89.88 89 PRO A N 1
ATOM 749 C CA . PRO A 1 89 ? -9.319 4.389 1.971 1.00 89.88 89 PRO A CA 1
ATOM 750 C C . PRO A 1 89 ? -9.092 4.470 3.487 1.00 89.88 89 PRO A C 1
ATOM 752 O O . PRO A 1 89 ? -8.751 5.529 4.005 1.00 89.88 89 PRO A O 1
ATOM 755 N N . ASN A 1 90 ? -9.270 3.358 4.202 1.00 91.38 90 ASN A N 1
ATOM 756 C CA . ASN A 1 90 ? -9.149 3.256 5.655 1.00 91.38 90 ASN A CA 1
ATOM 757 C C . ASN A 1 90 ? -7.789 2.707 6.127 1.00 91.38 90 ASN A C 1
ATOM 759 O O . ASN A 1 90 ? -7.625 2.423 7.318 1.00 91.38 90 ASN A O 1
ATOM 763 N N . ARG A 1 91 ? -6.814 2.542 5.225 1.00 92.88 91 ARG A N 1
ATOM 764 C CA . ARG A 1 91 ? -5.443 2.136 5.554 1.00 92.88 91 ARG A CA 1
ATOM 765 C C . ARG A 1 91 ? -4.480 3.290 5.326 1.00 92.88 91 ARG A C 1
ATOM 767 O O . ARG A 1 91 ? -4.615 4.067 4.387 1.00 92.88 91 ARG A O 1
ATOM 774 N N . THR A 1 92 ? -3.472 3.389 6.188 1.00 91.94 92 THR A N 1
ATOM 775 C CA . THR A 1 92 ? -2.424 4.403 6.023 1.00 91.94 92 THR A CA 1
ATOM 776 C C . THR A 1 92 ? -1.417 3.973 4.960 1.00 91.94 92 THR A C 1
ATOM 778 O O . THR A 1 92 ? -1.130 2.776 4.851 1.00 91.94 92 THR A O 1
ATOM 781 N N . LEU A 1 93 ? -0.798 4.923 4.248 1.00 91.69 93 LEU A N 1
ATOM 782 C CA . LEU A 1 93 ? 0.304 4.658 3.309 1.00 91.69 93 LEU A CA 1
ATOM 783 C C . LEU A 1 93 ? 1.420 3.870 3.987 1.00 91.69 93 LEU A C 1
ATOM 785 O O . LEU A 1 93 ? 1.992 2.962 3.390 1.00 91.69 93 LEU A O 1
ATOM 789 N N . TYR A 1 94 ? 1.706 4.194 5.250 1.00 90.44 94 TYR A N 1
ATOM 790 C CA . TYR A 1 94 ? 2.653 3.437 6.063 1.00 90.44 94 TYR A CA 1
ATOM 791 C C . TYR A 1 94 ? 2.293 1.953 6.132 1.00 90.44 94 TYR A C 1
ATOM 793 O O . TYR A 1 94 ? 3.102 1.093 5.781 1.00 90.44 94 TYR A O 1
ATOM 801 N N . SER A 1 95 ? 1.062 1.648 6.543 1.00 92.25 95 SER A N 1
ATOM 802 C CA . SER A 1 95 ? 0.619 0.263 6.686 1.00 92.25 95 SER A CA 1
ATOM 803 C C . SER A 1 95 ? 0.573 -0.479 5.346 1.00 92.25 95 SER A C 1
ATOM 805 O O . SER A 1 95 ? 0.994 -1.633 5.290 1.00 92.25 95 SER A O 1
ATOM 807 N N . VAL A 1 96 ? 0.140 0.189 4.269 1.00 94.38 96 VAL A N 1
ATOM 808 C CA . VAL A 1 96 ? 0.045 -0.401 2.925 1.00 94.38 96 VAL A CA 1
ATOM 809 C C . VAL A 1 96 ? 1.431 -0.723 2.383 1.00 94.38 96 VAL A C 1
ATOM 811 O O . VAL A 1 96 ? 1.664 -1.834 1.916 1.0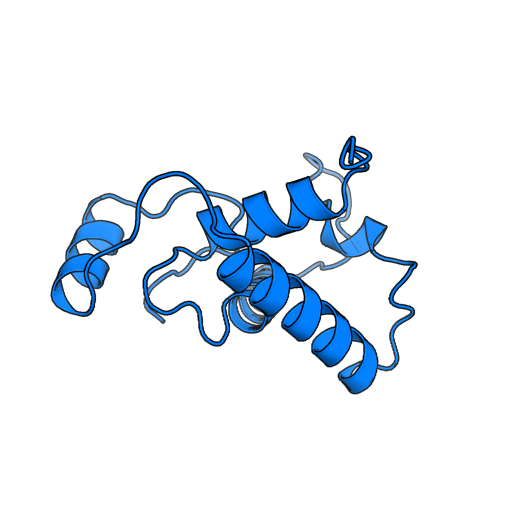0 94.38 96 VAL A O 1
ATOM 814 N N . TYR A 1 97 ? 2.383 0.208 2.495 1.00 92.56 97 TYR A N 1
ATOM 815 C CA . TYR A 1 97 ? 3.757 -0.025 2.050 1.00 92.56 97 TYR A CA 1
ATOM 816 C C . TYR A 1 97 ? 4.414 -1.188 2.802 1.00 92.56 97 TYR A C 1
ATOM 818 O O . TYR A 1 97 ? 5.055 -2.047 2.197 1.00 92.56 97 TYR A O 1
ATOM 826 N N . HIS A 1 98 ? 4.228 -1.250 4.122 1.00 90.75 98 HIS A N 1
ATOM 827 C CA . HIS A 1 98 ? 4.729 -2.364 4.920 1.00 90.75 98 HIS A CA 1
ATOM 828 C C . HIS A 1 98 ? 4.079 -3.696 4.532 1.00 90.75 98 HIS A C 1
ATOM 830 O O . HIS A 1 98 ? 4.778 -4.706 4.446 1.00 90.75 98 HIS A O 1
ATOM 836 N N . ARG A 1 99 ? 2.772 -3.713 4.241 1.00 94.00 99 ARG A N 1
ATOM 837 C CA . ARG A 1 99 ? 2.108 -4.931 3.768 1.00 94.00 99 ARG A CA 1
ATOM 838 C C . ARG A 1 99 ? 2.622 -5.365 2.401 1.00 94.00 99 ARG A C 1
ATOM 840 O O . ARG A 1 99 ? 2.962 -6.532 2.242 1.00 94.00 99 ARG A O 1
ATOM 847 N N . PHE A 1 100 ? 2.755 -4.430 1.460 1.00 93.94 100 PHE A N 1
ATOM 848 C CA . PHE A 1 100 ? 3.371 -4.672 0.157 1.00 93.94 100 PHE A CA 1
ATOM 849 C C . PHE A 1 100 ? 4.754 -5.314 0.308 1.00 93.94 100 PHE A C 1
ATOM 851 O O . PHE A 1 100 ? 5.023 -6.341 -0.307 1.00 93.94 100 PHE A O 1
ATOM 858 N N . ARG A 1 101 ? 5.612 -4.782 1.187 1.00 91.31 101 ARG A N 1
ATOM 859 C CA . ARG A 1 101 ? 6.913 -5.406 1.465 1.00 91.31 101 ARG A CA 1
ATOM 860 C C . ARG A 1 101 ? 6.772 -6.842 1.946 1.00 91.31 101 ARG A C 1
ATOM 862 O O . ARG A 1 101 ? 7.404 -7.716 1.370 1.00 91.31 101 ARG A O 1
ATOM 869 N N . ASN A 1 102 ? 5.909 -7.103 2.923 1.00 90.81 102 ASN A N 1
ATOM 870 C CA . ASN A 1 102 ? 5.721 -8.452 3.462 1.00 90.81 102 ASN A CA 1
ATOM 871 C C . ASN A 1 102 ? 5.226 -9.456 2.407 1.00 90.81 102 ASN A C 1
ATOM 873 O O . ASN A 1 102 ? 5.662 -10.604 2.420 1.00 90.81 102 ASN A O 1
ATOM 877 N N . LEU A 1 103 ? 4.361 -9.028 1.480 1.00 91.50 103 LEU A N 1
ATOM 878 C CA . LEU A 1 103 ? 3.871 -9.869 0.379 1.00 91.50 103 LEU A CA 1
ATOM 879 C C . LEU A 1 103 ? 4.984 -10.274 -0.604 1.00 91.50 103 LEU A C 1
ATOM 881 O O . LEU A 1 103 ? 4.889 -11.315 -1.248 1.00 91.50 103 LEU A O 1
ATOM 885 N N . TYR A 1 104 ? 6.046 -9.471 -0.723 1.00 88.81 104 TYR A N 1
ATOM 886 C CA . TYR A 1 104 ? 7.028 -9.587 -1.805 1.00 88.81 104 TYR A CA 1
ATOM 887 C C . TYR A 1 104 ? 8.490 -9.787 -1.354 1.00 88.81 104 TYR A C 1
ATOM 889 O O . TYR A 1 104 ? 9.314 -10.195 -2.182 1.00 88.81 104 TYR A O 1
ATOM 897 N N . GLU A 1 105 ? 8.830 -9.556 -0.080 1.00 84.00 105 GLU A N 1
ATOM 898 C CA . GLU A 1 105 ? 10.170 -9.770 0.508 1.00 84.00 105 GLU A CA 1
ATOM 899 C C . GLU A 1 105 ? 10.535 -11.251 0.694 1.00 84.00 105 GLU A C 1
ATOM 901 O O . GLU A 1 105 ? 11.671 -11.557 1.041 1.00 84.00 105 GLU A O 1
ATOM 906 N N . GLY A 1 106 ? 9.640 -12.179 0.345 1.00 65.31 106 GLY A N 1
ATOM 907 C CA . GLY A 1 106 ? 9.986 -13.596 0.239 1.00 65.31 106 GLY A CA 1
ATOM 908 C C . GLY A 1 106 ? 9.699 -14.419 1.489 1.00 65.31 106 GLY A C 1
ATOM 909 O O . GLY A 1 106 ? 10.353 -15.435 1.704 1.00 65.31 106 GLY A O 1
ATOM 910 N N . HIS A 1 107 ? 8.670 -14.070 2.261 1.00 51.31 107 HIS A N 1
ATOM 911 C CA . HIS A 1 107 ? 7.960 -15.124 2.973 1.00 51.31 107 HIS A CA 1
ATOM 912 C C . HIS A 1 107 ? 7.145 -15.882 1.932 1.00 51.31 107 HIS A C 1
ATOM 914 O O . HIS A 1 107 ? 6.100 -15.415 1.483 1.00 51.31 107 HIS A O 1
ATOM 920 N N . VAL A 1 108 ? 7.676 -17.032 1.510 1.00 45.25 108 VAL A N 1
ATOM 921 C CA . VAL A 1 108 ? 6.866 -18.151 1.030 1.00 45.25 108 VAL A CA 1
ATOM 922 C C . VAL A 1 108 ? 5.622 -18.164 1.913 1.00 45.25 108 VAL A C 1
ATOM 924 O O . VAL A 1 108 ? 5.730 -18.397 3.117 1.00 45.25 108 VAL A O 1
ATOM 927 N N . GLN A 1 109 ? 4.463 -17.813 1.353 1.00 42.25 109 GLN A N 1
ATOM 928 C CA . GLN A 1 109 ? 3.207 -18.175 1.986 1.00 42.25 109 GLN A CA 1
ATOM 929 C C . GLN A 1 109 ? 3.274 -19.696 2.071 1.00 42.25 109 GLN A C 1
ATOM 931 O O . GLN A 1 109 ? 3.172 -20.371 1.047 1.00 42.25 109 GLN A O 1
ATOM 936 N N . ALA A 1 110 ? 3.569 -20.219 3.262 1.00 38.12 110 ALA A N 1
ATOM 937 C CA . ALA A 1 110 ? 3.261 -21.595 3.582 1.00 38.12 110 ALA A CA 1
ATOM 938 C C . ALA A 1 110 ? 1.748 -21.707 3.379 1.00 38.12 110 ALA A C 1
ATOM 940 O O . ALA A 1 110 ? 0.966 -21.185 4.175 1.00 38.12 110 ALA A O 1
ATOM 941 N N . ARG A 1 111 ? 1.382 -22.216 2.204 1.00 38.81 111 ARG A N 1
ATOM 942 C CA . ARG A 1 111 ? 0.070 -22.787 1.942 1.00 38.81 111 ARG A CA 1
ATOM 943 C C . ARG A 1 111 ? -0.062 -24.068 2.744 1.00 38.81 111 ARG A C 1
ATOM 945 O O . ARG A 1 111 ? 0.964 -24.778 2.858 1.00 38.81 111 ARG A O 1
#

pLDDT: mean 84.08, std 14.06, range [38.12, 97.62]

Foldseek 3Di:
DQDPFLLPDDDDPVSQVVLCVVPAADDDDDDPVLVVLLLVLLVVVCVVVVHDSLPCVLLLPPDDPPDDRNPNDRVVSNVSLVSSCVVVSRYDSNRSSVSNNVVRVDPPPPD

Radius of gyration: 14.04 Å; chains: 1; bounding box: 36×38×35 Å

Secondary structure (DSSP, 8-state):
----S-SSSPPPHHHHHHHHTTS----SPPPHHHHHHHHHHHHHHHHHTT--TT--HHHH-S-BTTB--SS--HHHHHHHHHHHTTT-TTS-HHHHHHHHHHHHTT-----

Sequence (111 aa):
MLETRAGSHMPTREIIKQFEQIVPLKKGVYSVEEDEIIVRNWKKFCMLHNWDETNRKPFLQMRIGNKITNIRHISERRKFVQFLANDLPNRTLYSVYHRFRNLYEGHVQAR

Organism: Harpegnathos saltator (NCBI:txid610380)